Protein AF-A0A6B3URY2-F1 (afdb_monomer_lite)

Structure (mmCIF, N/CA/C/O backbone):
data_AF-A0A6B3URY2-F1
#
_entry.id   AF-A0A6B3URY2-F1
#
loop_
_atom_site.group_PDB
_atom_site.id
_atom_site.type_symbol
_atom_site.label_atom_id
_atom_site.label_alt_id
_atom_site.label_comp_id
_atom_site.label_asym_id
_atom_site.label_entity_id
_atom_site.label_seq_id
_atom_site.pdbx_PDB_ins_code
_atom_site.Cartn_x
_atom_site.Cartn_y
_atom_site.Cartn_z
_atom_site.occupancy
_atom_s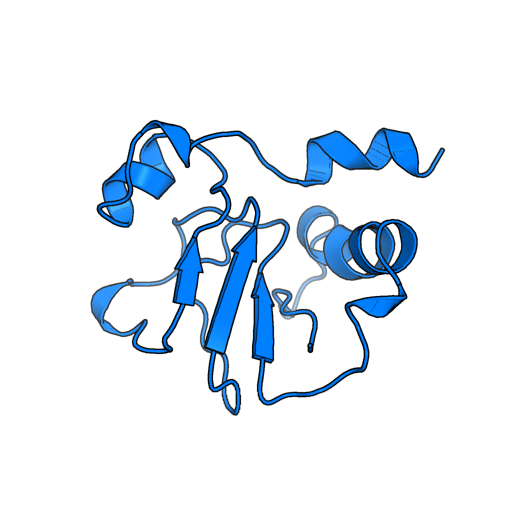ite.B_iso_or_equiv
_atom_site.auth_seq_id
_atom_site.auth_comp_id
_atom_site.auth_asym_id
_atom_site.auth_atom_id
_atom_site.pdbx_PDB_model_num
ATOM 1 N N . MET A 1 1 ? -10.975 7.056 3.382 1.00 94.44 1 MET A N 1
ATOM 2 C CA . MET A 1 1 ? -9.753 6.721 4.135 1.00 94.44 1 MET A 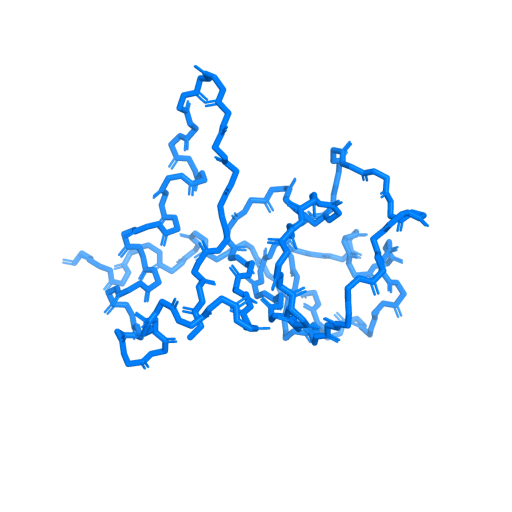CA 1
ATOM 3 C C . MET A 1 1 ? -8.606 7.678 3.820 1.00 94.44 1 MET A C 1
ATOM 5 O O . MET A 1 1 ? -8.548 8.270 2.742 1.00 94.44 1 MET A O 1
ATOM 9 N N . GLU A 1 2 ? -7.659 7.805 4.745 1.00 94.56 2 GLU A N 1
ATOM 10 C CA . GLU A 1 2 ? -6.415 8.557 4.575 1.00 94.56 2 GLU A CA 1
ATOM 11 C C . GLU A 1 2 ? -5.371 7.733 3.803 1.00 94.56 2 GLU A C 1
ATOM 13 O O . GLU A 1 2 ? -5.171 6.544 4.050 1.00 94.56 2 GLU A O 1
ATOM 18 N N . LEU A 1 3 ? -4.664 8.366 2.866 1.00 94.06 3 LEU A N 1
ATOM 19 C CA . LEU A 1 3 ? -3.528 7.744 2.192 1.00 94.06 3 LEU A CA 1
ATOM 20 C C . LEU A 1 3 ? -2.276 7.832 3.076 1.00 94.06 3 LEU A C 1
ATOM 22 O O . LEU A 1 3 ? -1.798 8.925 3.388 1.00 94.06 3 LEU A O 1
ATOM 26 N N . ILE A 1 4 ? -1.707 6.679 3.422 1.00 90.19 4 ILE A N 1
ATOM 27 C CA . ILE A 1 4 ? -0.493 6.577 4.227 1.00 90.19 4 ILE A CA 1
ATOM 28 C C . ILE A 1 4 ? 0.712 6.449 3.296 1.00 90.19 4 ILE A C 1
ATOM 30 O O . ILE A 1 4 ? 0.814 5.513 2.505 1.00 90.19 4 ILE A O 1
ATOM 34 N N . ALA A 1 5 ? 1.646 7.389 3.412 1.00 82.12 5 ALA A N 1
ATOM 35 C CA . ALA A 1 5 ? 2.887 7.398 2.647 1.00 82.12 5 ALA A CA 1
ATOM 36 C C . ALA A 1 5 ? 4.073 7.753 3.548 1.00 82.12 5 ALA A C 1
ATOM 38 O O . ALA A 1 5 ? 3.934 8.497 4.525 1.00 82.12 5 ALA A O 1
ATOM 39 N N . CYS A 1 6 ? 5.255 7.239 3.205 1.00 77.06 6 CYS A N 1
ATOM 40 C CA . CYS A 1 6 ? 6.487 7.572 3.906 1.00 77.06 6 CYS A CA 1
ATOM 41 C C . CYS A 1 6 ? 6.882 9.025 3.611 1.00 77.06 6 CYS A C 1
ATOM 43 O O . CYS A 1 6 ? 7.263 9.359 2.494 1.00 77.06 6 CYS A O 1
ATOM 45 N N . ARG A 1 7 ? 6.804 9.903 4.616 1.00 70.12 7 ARG A N 1
ATOM 46 C CA . ARG A 1 7 ? 7.261 11.296 4.504 1.00 70.12 7 ARG A CA 1
ATOM 47 C C . ARG A 1 7 ? 8.636 11.433 5.147 1.00 70.12 7 ARG A C 1
ATOM 49 O O . ARG A 1 7 ? 8.762 11.863 6.290 1.00 70.12 7 ARG A O 1
ATOM 56 N N . ASN A 1 8 ? 9.664 11.009 4.419 1.00 67.50 8 ASN A N 1
ATOM 57 C CA . ASN A 1 8 ? 11.053 11.130 4.859 1.00 67.50 8 ASN A CA 1
ATOM 58 C C . ASN A 1 8 ? 11.588 12.558 4.676 1.00 67.50 8 ASN A C 1
ATOM 60 O O . ASN A 1 8 ? 11.101 13.325 3.850 1.00 67.50 8 ASN A O 1
ATOM 64 N N . ALA A 1 9 ? 12.666 12.894 5.397 1.00 66.94 9 ALA A N 1
ATOM 65 C CA . ALA A 1 9 ? 13.379 14.169 5.239 1.00 66.94 9 ALA A CA 1
ATOM 66 C C . ALA A 1 9 ? 13.959 14.376 3.824 1.00 66.94 9 ALA A C 1
ATOM 68 O O . ALA A 1 9 ? 14.270 15.500 3.437 1.00 66.94 9 ALA A O 1
ATOM 69 N N . ARG A 1 10 ? 14.115 13.291 3.055 1.00 76.00 10 ARG A N 1
ATOM 70 C CA . ARG A 1 10 ? 14.408 13.337 1.622 1.00 76.00 10 ARG A CA 1
ATOM 71 C C . ARG A 1 10 ? 13.208 12.780 0.854 1.00 76.00 10 ARG A C 1
ATOM 73 O O . ARG A 1 10 ? 12.775 11.679 1.201 1.00 76.00 10 ARG A O 1
ATOM 80 N N . PRO A 1 11 ? 12.720 13.485 -0.180 1.00 77.38 11 PRO A N 1
ATOM 81 C CA . PRO A 1 11 ? 11.676 12.972 -1.058 1.00 77.38 11 PRO A CA 1
ATOM 82 C C . PRO A 1 11 ? 12.086 11.633 -1.672 1.00 77.38 11 PRO A C 1
ATOM 84 O O . PRO A 1 11 ? 13.250 11.446 -2.046 1.00 77.38 11 PRO A O 1
ATOM 87 N N . ASN A 1 12 ? 11.134 10.710 -1.778 1.00 87.69 12 ASN A N 1
ATOM 88 C CA . ASN A 1 12 ? 11.318 9.436 -2.456 1.00 87.69 12 ASN A CA 1
ATOM 89 C C . ASN A 1 12 ? 10.320 9.380 -3.605 1.00 87.69 12 ASN A C 1
ATOM 91 O O . ASN A 1 12 ? 9.128 9.223 -3.375 1.00 87.69 12 ASN A O 1
ATOM 95 N N . PHE A 1 13 ? 10.828 9.452 -4.837 1.00 89.62 13 PHE A N 1
ATOM 96 C CA . PHE A 1 13 ? 9.990 9.435 -6.035 1.00 89.62 13 PHE A CA 1
ATOM 97 C C . PHE A 1 13 ? 8.996 8.265 -6.047 1.00 89.62 13 PHE A C 1
ATOM 99 O O . PHE A 1 13 ? 7.837 8.455 -6.390 1.00 89.62 13 PHE A O 1
ATOM 106 N N . GLY A 1 14 ? 9.434 7.065 -5.655 1.00 89.31 14 GLY A N 1
ATOM 107 C CA . GLY A 1 14 ? 8.581 5.879 -5.632 1.00 89.31 14 GLY A CA 1
ATOM 108 C C . GLY A 1 14 ? 7.455 5.975 -4.603 1.00 89.31 14 GLY A C 1
ATOM 109 O O . GLY A 1 14 ? 6.319 5.642 -4.921 1.00 89.31 14 GLY A O 1
ATOM 110 N N . ASP A 1 15 ? 7.744 6.465 -3.396 1.00 89.62 15 ASP A N 1
ATOM 111 C CA . ASP A 1 15 ? 6.721 6.643 -2.358 1.00 89.62 15 ASP A CA 1
ATOM 112 C C . ASP A 1 15 ? 5.778 7.813 -2.694 1.00 89.62 15 ASP A C 1
ATOM 114 O O . ASP A 1 15 ? 4.573 7.721 -2.442 1.00 89.62 15 ASP A O 1
ATOM 118 N N . ASP A 1 16 ? 6.294 8.872 -3.325 1.00 92.12 16 ASP A N 1
ATOM 119 C CA . ASP A 1 16 ? 5.525 10.047 -3.751 1.00 92.12 16 ASP A CA 1
ATOM 120 C C . ASP A 1 16 ? 4.477 9.695 -4.824 1.00 92.12 16 ASP A C 1
ATOM 122 O O . ASP A 1 16 ? 3.428 10.343 -4.901 1.00 92.12 16 ASP A O 1
ATOM 126 N N . LEU A 1 17 ? 4.680 8.609 -5.588 1.00 93.62 17 LEU A N 1
ATOM 127 C CA . LEU A 1 17 ? 3.674 8.092 -6.526 1.00 93.62 17 LEU A CA 1
ATOM 128 C C . LEU A 1 17 ? 2.354 7.738 -5.843 1.00 93.62 17 LEU A C 1
ATOM 130 O O . LEU A 1 17 ? 1.318 7.797 -6.503 1.00 93.62 17 LEU A O 1
ATOM 134 N N . ASN A 1 18 ? 2.349 7.408 -4.545 1.00 94.81 18 ASN A N 1
ATOM 135 C CA . ASN A 1 18 ? 1.104 7.138 -3.825 1.00 94.81 18 ASN A CA 1
ATOM 136 C C . ASN A 1 18 ? 0.116 8.305 -3.954 1.00 94.81 18 ASN A C 1
ATOM 138 O O . ASN A 1 18 ? -1.067 8.073 -4.194 1.00 94.81 18 ASN A O 1
ATOM 142 N N . GLY A 1 19 ? 0.603 9.545 -3.817 1.00 93.69 19 GLY A N 1
ATOM 143 C CA . GLY A 1 19 ? -0.229 10.751 -3.843 1.00 93.69 19 GLY A CA 1
ATOM 144 C C . GLY A 1 19 ? -0.791 11.093 -5.223 1.00 93.69 19 GLY A C 1
ATOM 145 O O . GLY A 1 19 ? -1.733 11.873 -5.315 1.00 93.69 19 GLY A O 1
ATOM 146 N N . VAL A 1 20 ? -0.235 10.503 -6.282 1.00 93.94 20 VAL A N 1
ATOM 147 C CA . VAL A 1 20 ? -0.672 10.719 -7.667 1.00 93.94 20 VAL A CA 1
ATOM 148 C C . VAL A 1 20 ? -1.525 9.549 -8.152 1.00 93.94 20 VAL A C 1
ATOM 150 O O . VAL A 1 20 ? -2.614 9.751 -8.681 1.00 93.94 20 VAL A O 1
ATOM 153 N N . LEU A 1 21 ? -1.053 8.319 -7.951 1.00 96.06 21 LEU A N 1
ATOM 154 C CA . LEU A 1 21 ? -1.649 7.116 -8.522 1.00 96.06 21 LEU A CA 1
ATOM 155 C C . LEU A 1 21 ? -2.995 6.764 -7.903 1.00 96.06 21 LEU A C 1
ATOM 157 O O . LEU A 1 21 ? -3.976 6.597 -8.625 1.00 96.06 21 LEU A O 1
ATOM 161 N N . TRP A 1 22 ? -3.056 6.620 -6.581 1.00 95.75 22 TRP A N 1
ATOM 162 C CA . TRP A 1 22 ? -4.256 6.078 -5.949 1.00 95.75 22 TRP A CA 1
ATOM 163 C C . TRP A 1 22 ? -5.454 7.026 -6.025 1.00 95.75 22 TRP A C 1
ATOM 165 O O . TRP A 1 22 ? -6.522 6.559 -6.430 1.00 95.75 22 TRP A O 1
ATOM 175 N N . PRO A 1 23 ? -5.307 8.341 -5.757 1.00 95.31 23 PRO A N 1
ATOM 176 C CA . PRO A 1 23 ? -6.408 9.282 -5.939 1.00 95.31 23 PRO A CA 1
ATOM 177 C C . PRO A 1 23 ? -6.897 9.362 -7.389 1.00 95.31 23 PRO A C 1
ATOM 179 O O . PRO A 1 23 ? -8.083 9.574 -7.610 1.00 95.31 23 PRO A O 1
ATOM 182 N N . ALA A 1 24 ? -6.018 9.159 -8.378 1.00 96.31 24 ALA A N 1
ATOM 183 C CA . ALA A 1 24 ? -6.420 9.131 -9.783 1.00 96.31 24 ALA A CA 1
ATOM 184 C C . ALA A 1 24 ? -7.193 7.853 -10.157 1.00 96.31 24 ALA A C 1
ATOM 186 O O . ALA A 1 24 ? -8.143 7.921 -10.933 1.00 96.31 24 ALA A O 1
ATOM 187 N N . LEU A 1 25 ? -6.814 6.693 -9.608 1.00 95.94 25 LEU A N 1
ATOM 188 C CA . LEU A 1 25 ? -7.474 5.414 -9.906 1.00 95.94 25 LEU A CA 1
ATOM 189 C C . LEU A 1 25 ? -8.801 5.216 -9.163 1.00 95.94 25 LEU A C 1
ATOM 191 O O . LEU A 1 25 ? -9.695 4.556 -9.687 1.00 95.94 25 LEU A O 1
ATOM 195 N N . ALA A 1 26 ? -8.913 5.726 -7.937 1.00 94.88 26 ALA A N 1
ATOM 196 C CA . ALA A 1 26 ? -10.072 5.499 -7.079 1.00 94.88 26 ALA A CA 1
ATOM 197 C C . ALA A 1 26 ? -10.349 6.720 -6.180 1.00 94.88 26 ALA A C 1
ATOM 199 O O . ALA A 1 26 ? -10.216 6.623 -4.958 1.00 94.88 26 ALA A O 1
ATOM 200 N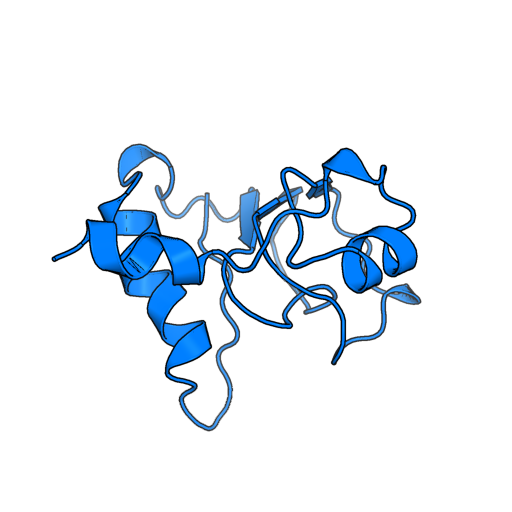 N . PRO A 1 27 ? -10.726 7.874 -6.760 1.00 95.12 27 PRO A N 1
ATOM 201 C CA . PRO A 1 27 ? -10.865 9.133 -6.021 1.00 95.12 27 PRO A CA 1
ATOM 202 C C . PRO A 1 27 ? -11.844 9.034 -4.846 1.00 95.12 27 PRO A C 1
ATOM 204 O O . PRO A 1 27 ? -11.584 9.582 -3.780 1.00 95.12 27 PRO A O 1
ATOM 207 N N . GLU A 1 28 ? -12.931 8.279 -5.011 1.00 95.62 28 GLU A N 1
ATOM 208 C CA . GLU A 1 28 ? -13.981 8.113 -3.999 1.00 95.62 28 GLU A CA 1
ATOM 209 C C . GLU A 1 28 ? -13.515 7.373 -2.734 1.00 95.62 28 GLU A C 1
ATOM 211 O O . GLU A 1 28 ? -14.159 7.484 -1.696 1.00 95.62 28 GLU A O 1
ATOM 216 N N . LEU A 1 29 ? -12.391 6.643 -2.779 1.00 94.56 29 LEU A N 1
ATOM 217 C CA . LEU A 1 29 ? -11.855 5.970 -1.591 1.00 94.56 29 LEU A CA 1
ATOM 218 C C . LEU A 1 29 ? -11.154 6.943 -0.632 1.00 94.56 29 LEU A C 1
ATOM 220 O O . LEU A 1 29 ? -11.051 6.657 0.562 1.00 94.56 29 LEU A O 1
ATOM 224 N N . PHE A 1 30 ? -10.664 8.085 -1.123 1.00 95.12 30 PHE A N 1
ATOM 225 C CA . PHE A 1 30 ? -9.749 8.963 -0.388 1.00 95.12 30 PHE A CA 1
ATOM 226 C C . PHE A 1 30 ? -10.428 10.247 0.109 1.00 95.12 30 PHE A C 1
ATOM 228 O O . PHE A 1 30 ? -10.086 11.354 -0.297 1.00 95.12 30 PHE A O 1
ATOM 235 N N . ASP A 1 31 ? -11.371 10.090 1.035 1.00 93.31 31 ASP A N 1
ATOM 236 C CA . ASP A 1 31 ? -12.124 11.171 1.699 1.00 93.31 31 ASP A CA 1
ATOM 237 C C . ASP A 1 31 ? -11.393 11.862 2.875 1.00 93.31 31 ASP A C 1
ATOM 239 O O . ASP A 1 31 ? -11.961 12.739 3.522 1.00 93.31 31 ASP A O 1
ATOM 243 N N . GLN A 1 32 ? -10.139 11.485 3.153 1.00 88.06 32 GLN A N 1
ATOM 244 C CA . GLN A 1 32 ? -9.334 11.975 4.284 1.00 88.06 32 GLN A CA 1
ATOM 245 C C . GLN A 1 32 ? -9.840 11.577 5.686 1.00 88.06 32 GLN A C 1
ATOM 247 O O . GLN A 1 32 ? -9.366 12.136 6.680 1.00 88.06 32 GLN A O 1
ATOM 252 N N . ASP A 1 33 ? -10.737 10.593 5.802 1.00 92.00 33 ASP A N 1
ATOM 253 C CA . ASP A 1 33 ? -11.059 9.984 7.092 1.00 92.00 33 ASP A CA 1
ATOM 254 C C . ASP A 1 33 ? -9.824 9.286 7.674 1.00 92.00 33 ASP A C 1
ATOM 256 O O . ASP A 1 33 ? -9.306 8.324 7.104 1.00 92.00 33 ASP A O 1
ATOM 260 N N . LYS A 1 34 ? -9.372 9.773 8.832 1.00 88.62 34 LYS A N 1
ATOM 261 C CA . LYS A 1 34 ? -8.197 9.267 9.551 1.00 88.62 34 LYS A CA 1
ATOM 262 C C . LYS A 1 34 ? -8.474 7.993 10.341 1.00 88.62 34 LYS A C 1
ATOM 264 O O . LYS A 1 34 ? -7.536 7.402 10.864 1.00 88.62 34 LYS A O 1
ATOM 269 N N . SER A 1 35 ? -9.735 7.575 10.464 1.00 93.88 35 SER A N 1
ATOM 270 C CA . SER A 1 35 ? -10.086 6.328 11.144 1.00 93.88 35 SER A CA 1
ATOM 271 C C . SER A 1 35 ? -9.571 5.097 10.381 1.00 93.88 35 SER A C 1
ATOM 273 O O . SER A 1 35 ? -9.185 4.099 10.999 1.00 93.88 35 SER A O 1
ATOM 275 N N . GLU A 1 36 ? -9.446 5.216 9.057 1.00 96.69 36 GLU A N 1
ATOM 276 C CA . GLU A 1 36 ? -8.931 4.193 8.152 1.00 96.69 36 GLU A CA 1
ATOM 277 C C . GLU A 1 36 ? -7.740 4.714 7.340 1.00 96.69 36 GLU A C 1
ATOM 279 O O . GLU A 1 36 ? -7.747 5.840 6.848 1.00 96.69 36 GLU A O 1
ATOM 284 N N . GLY A 1 37 ? -6.724 3.874 7.149 1.00 96.25 37 GLY A N 1
ATOM 285 C CA . GLY A 1 37 ? -5.528 4.210 6.380 1.00 96.25 37 GLY A CA 1
ATOM 286 C C . GLY A 1 37 ? -5.279 3.241 5.232 1.00 96.25 37 GLY A C 1
ATOM 287 O O . GLY A 1 37 ? -5.451 2.032 5.377 1.00 96.25 37 GLY A O 1
ATOM 288 N N . PHE A 1 38 ? -4.808 3.756 4.103 1.00 97.00 38 PHE A N 1
ATOM 289 C CA . PHE A 1 38 ? -4.404 2.974 2.937 1.00 97.00 38 PHE A CA 1
ATOM 290 C C . PHE A 1 38 ? -2.879 2.959 2.790 1.00 97.00 38 PHE A C 1
ATOM 292 O O . PHE A 1 38 ? -2.268 4.010 2.610 1.00 97.00 38 PHE A O 1
ATOM 299 N N . LEU A 1 39 ? -2.262 1.775 2.829 1.00 96.12 39 LEU A N 1
ATOM 300 C CA . LEU A 1 39 ? -0.839 1.563 2.540 1.00 96.12 39 LEU A CA 1
ATOM 301 C C . LEU A 1 39 ? -0.686 1.021 1.117 1.00 96.12 39 LEU A C 1
ATOM 303 O O . LEU A 1 39 ? -1.064 -0.120 0.850 1.00 96.12 39 LEU A O 1
ATOM 307 N N . GLY A 1 40 ? -0.125 1.841 0.228 1.00 96.38 40 GLY A N 1
ATOM 308 C CA . GLY A 1 40 ? -0.007 1.554 -1.200 1.00 96.38 40 GLY A CA 1
ATOM 309 C C . GLY A 1 40 ? 1.378 1.058 -1.627 1.00 96.38 40 GLY A C 1
ATOM 310 O O . GLY A 1 40 ? 1.784 -0.068 -1.348 1.00 96.38 40 GLY A O 1
ATOM 311 N N . ILE A 1 41 ? 2.111 1.910 -2.334 1.00 95.88 41 ILE A N 1
ATOM 312 C CA . ILE A 1 41 ? 3.466 1.671 -2.838 1.00 95.88 41 ILE A CA 1
ATOM 313 C C . ILE A 1 41 ? 4.479 1.918 -1.720 1.00 95.88 41 ILE A C 1
ATOM 315 O O . ILE A 1 41 ? 4.339 2.870 -0.955 1.00 95.88 41 ILE A O 1
ATOM 319 N N . GLY A 1 42 ? 5.522 1.091 -1.662 1.00 93.75 42 GLY A N 1
ATOM 320 C CA . GLY A 1 42 ? 6.675 1.331 -0.793 1.00 93.75 42 GLY A CA 1
ATOM 321 C C . GLY A 1 42 ? 7.037 0.143 0.095 1.00 93.75 42 GLY A C 1
ATOM 322 O O . GLY A 1 42 ? 6.268 -0.804 0.283 1.00 93.75 42 GLY A O 1
ATOM 323 N N . THR A 1 43 ? 8.240 0.190 0.668 1.00 94.31 43 THR A N 1
ATOM 324 C CA . THR A 1 43 ? 8.658 -0.724 1.747 1.00 94.31 43 THR A CA 1
ATOM 325 C C . THR A 1 43 ? 8.209 -0.150 3.096 1.00 94.31 43 THR A C 1
ATOM 327 O O . THR A 1 43 ? 9.028 0.150 3.957 1.00 94.31 43 THR A O 1
ATOM 330 N N . ILE A 1 44 ? 6.908 0.091 3.238 1.00 93.00 44 ILE A N 1
ATOM 331 C CA . ILE A 1 44 ? 6.331 0.898 4.329 1.00 93.00 44 ILE A CA 1
ATOM 332 C C . ILE A 1 44 ? 5.504 0.072 5.319 1.00 93.00 44 ILE A C 1
ATOM 334 O O . ILE A 1 44 ? 4.890 0.602 6.243 1.00 93.00 44 ILE A O 1
ATOM 338 N N . VAL A 1 45 ? 5.475 -1.250 5.139 1.00 95.19 45 VAL A N 1
ATOM 339 C CA . VAL A 1 45 ? 4.826 -2.138 6.098 1.00 95.19 45 VAL A CA 1
ATOM 340 C C . VAL A 1 45 ? 5.589 -2.112 7.421 1.00 95.19 45 VAL A C 1
ATOM 342 O O . VAL A 1 45 ? 6.787 -2.387 7.454 1.00 95.19 45 VAL A O 1
ATOM 345 N N . GLY A 1 46 ? 4.864 -1.847 8.508 1.00 92.88 46 GLY A N 1
ATOM 346 C CA . GLY A 1 46 ? 5.423 -1.711 9.853 1.00 92.88 46 GLY A CA 1
ATOM 347 C C . GLY A 1 46 ? 5.570 -0.264 10.321 1.00 92.88 46 GLY A C 1
ATOM 348 O O . GLY A 1 46 ? 5.769 -0.050 11.516 1.00 92.88 46 GLY A O 1
ATOM 349 N N . MET A 1 47 ? 5.414 0.718 9.425 1.00 90.44 47 MET A N 1
ATOM 350 C CA . MET A 1 47 ? 5.554 2.126 9.788 1.00 90.44 47 MET A CA 1
ATOM 351 C C . MET A 1 47 ? 4.508 2.562 10.835 1.00 90.44 47 MET A C 1
ATOM 353 O O . MET A 1 47 ? 3.375 2.062 10.824 1.00 90.44 47 MET A O 1
ATOM 357 N N . PRO A 1 48 ? 4.832 3.522 11.721 1.00 88.56 48 PRO A N 1
ATOM 358 C CA . PRO A 1 48 ? 3.855 4.101 12.636 1.00 88.56 48 PRO A CA 1
ATOM 359 C C . PRO A 1 48 ? 2.734 4.838 11.891 1.00 88.56 48 PRO A C 1
ATOM 361 O O . PRO A 1 48 ? 2.995 5.707 11.062 1.00 88.56 48 PRO A O 1
ATOM 364 N N . THR A 1 49 ? 1.483 4.542 12.242 1.00 89.75 49 THR A N 1
ATOM 365 C CA . THR A 1 49 ? 0.281 5.193 11.689 1.00 89.75 49 THR A CA 1
ATOM 366 C C . THR A 1 49 ? -0.575 5.772 12.827 1.00 89.75 49 THR A C 1
ATOM 368 O O . THR A 1 49 ? -1.602 5.188 13.189 1.00 89.75 49 THR A O 1
ATOM 371 N N . PRO A 1 50 ? -0.130 6.856 13.489 1.00 87.88 50 PRO A N 1
ATOM 372 C CA . PRO A 1 50 ? -0.827 7.405 14.649 1.00 87.88 50 PRO A CA 1
ATOM 373 C C . PRO A 1 50 ? -2.217 7.922 14.265 1.00 87.88 50 PRO A C 1
ATOM 37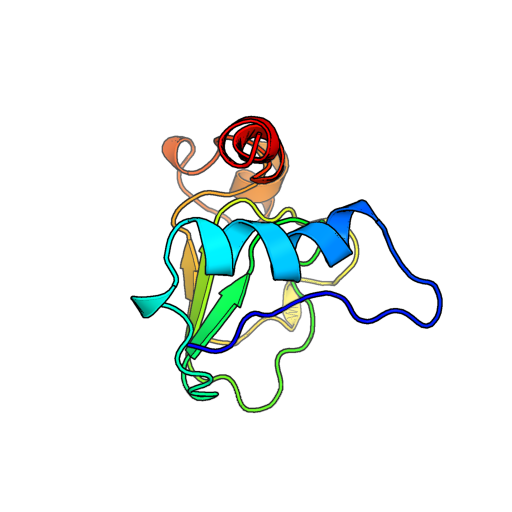5 O O . PRO A 1 50 ? -2.369 8.626 13.274 1.00 87.88 50 PRO A O 1
ATOM 378 N N . GLY A 1 51 ? -3.225 7.592 15.073 1.00 89.25 51 GLY A N 1
ATOM 379 C CA . GLY A 1 51 ? -4.614 8.007 14.842 1.00 89.25 51 GLY A CA 1
ATOM 380 C C . GLY A 1 51 ? -5.410 7.099 13.903 1.00 89.25 51 GLY A C 1
ATOM 381 O O . GLY A 1 51 ? -6.632 7.199 13.899 1.00 89.25 51 GLY A O 1
ATOM 382 N N . VAL A 1 52 ? -4.751 6.174 13.197 1.00 93.81 52 VAL A N 1
ATOM 383 C CA . VAL A 1 52 ? -5.420 5.225 12.302 1.00 93.81 52 VAL A CA 1
ATOM 384 C C . VAL A 1 52 ? -5.893 3.992 13.066 1.00 93.81 52 VAL A C 1
ATOM 386 O O . VAL A 1 52 ? -5.092 3.295 13.695 1.00 93.81 52 VAL A O 1
ATOM 389 N N . GLY A 1 53 ? -7.196 3.716 13.001 1.00 95.12 53 GLY A N 1
ATOM 390 C CA . GLY A 1 53 ? -7.845 2.583 13.663 1.00 95.12 53 GLY A CA 1
ATOM 391 C C . GLY A 1 53 ? -7.810 1.286 12.851 1.00 95.12 53 GLY A C 1
ATOM 392 O O . GLY A 1 53 ? -7.754 0.205 13.439 1.00 95.12 53 GLY A O 1
ATOM 393 N N . PHE A 1 54 ? -7.798 1.377 11.519 1.00 96.88 54 PHE A N 1
ATOM 394 C CA . PHE A 1 54 ? -7.743 0.217 10.627 1.00 96.88 54 PHE A CA 1
ATOM 395 C C . PHE A 1 54 ? -6.899 0.494 9.377 1.00 96.88 54 PHE A C 1
ATOM 397 O O . PHE A 1 54 ? -6.975 1.573 8.800 1.00 96.88 54 PHE A O 1
ATOM 404 N N . LEU A 1 55 ? -6.100 -0.481 8.935 1.00 97.00 55 LEU A N 1
ATOM 405 C CA . LEU A 1 55 ? -5.254 -0.357 7.745 1.00 97.00 55 LEU A CA 1
ATOM 406 C C . LEU A 1 55 ? -5.686 -1.286 6.611 1.00 97.00 55 LEU A C 1
ATOM 408 O O . LEU A 1 55 ? -5.825 -2.498 6.780 1.00 97.00 55 LEU A O 1
ATOM 412 N N . HIS A 1 56 ? -5.770 -0.731 5.411 1.00 97.38 56 HIS A N 1
ATOM 413 C CA . HIS A 1 56 ? -5.846 -1.467 4.159 1.00 97.38 56 HIS A CA 1
ATOM 414 C C . HIS A 1 56 ? -4.463 -1.504 3.521 1.00 97.38 56 HIS A C 1
ATOM 416 O O . HIS A 1 56 ? -3.940 -0.485 3.084 1.00 97.38 56 HIS A O 1
ATOM 422 N N . VAL A 1 57 ? -3.862 -2.690 3.470 1.00 97.38 57 VAL A N 1
ATOM 423 C CA . VAL A 1 57 ? -2.556 -2.894 2.839 1.00 97.38 57 VAL A CA 1
ATOM 424 C C . VAL A 1 57 ? -2.782 -3.403 1.429 1.00 97.38 57 VAL A C 1
ATOM 426 O O . VAL A 1 57 ? -3.383 -4.465 1.230 1.00 97.38 57 VAL A O 1
ATOM 429 N N . PHE A 1 58 ? -2.297 -2.637 0.462 1.00 97.12 58 PHE A N 1
ATOM 430 C CA . PHE A 1 58 ? -2.448 -2.914 -0.951 1.00 97.12 58 PHE A CA 1
ATOM 431 C C . PHE A 1 58 ? -1.109 -2.672 -1.644 1.00 97.12 58 PHE A C 1
ATOM 433 O O . PHE A 1 58 ? -0.734 -1.539 -1.914 1.00 97.12 58 PHE A O 1
ATOM 440 N N . SER A 1 59 ? -0.388 -3.752 -1.947 1.00 97.12 59 SER A N 1
ATOM 441 C CA . SER A 1 59 ? 0.883 -3.801 -2.690 1.00 97.12 59 SER A CA 1
ATOM 442 C C . SER A 1 59 ? 2.163 -3.381 -1.951 1.00 97.12 59 SER A C 1
ATOM 444 O O . SER A 1 59 ? 3.252 -3.534 -2.505 1.00 97.12 59 SER A O 1
ATOM 446 N N . SER A 1 60 ? 2.082 -2.944 -0.689 1.00 97.06 60 SER A N 1
ATOM 447 C CA . SER A 1 60 ? 3.271 -2.569 0.096 1.00 97.06 60 SER A CA 1
ATOM 448 C C . SER A 1 60 ? 4.148 -3.771 0.471 1.00 97.06 60 SER A C 1
ATOM 450 O O . SER A 1 60 ? 3.692 -4.918 0.545 1.00 97.06 60 SER A O 1
ATOM 452 N N . GLY A 1 61 ? 5.426 -3.499 0.740 1.00 96.88 61 GLY A N 1
ATOM 453 C CA . GLY A 1 61 ? 6.415 -4.480 1.184 1.00 96.88 61 GLY A CA 1
ATOM 454 C C . GLY A 1 61 ? 6.927 -4.251 2.610 1.00 96.88 61 GLY A C 1
ATOM 455 O O . GLY A 1 61 ? 6.870 -3.143 3.140 1.00 96.88 61 GLY A O 1
ATOM 456 N N . VAL A 1 62 ? 7.471 -5.316 3.201 1.00 95.94 62 VAL A N 1
ATOM 457 C CA . VAL A 1 62 ? 8.190 -5.324 4.493 1.00 95.94 62 VAL A CA 1
ATOM 458 C C . VAL A 1 62 ? 9.690 -5.149 4.247 1.00 95.94 62 VAL A C 1
ATOM 460 O O . VAL A 1 62 ? 10.213 -5.747 3.305 1.00 95.94 62 VAL A O 1
ATOM 463 N N . GLY A 1 63 ? 10.397 -4.398 5.100 1.00 92.62 63 GLY A N 1
ATOM 464 C CA . GLY A 1 63 ? 11.865 -4.373 5.042 1.00 92.62 63 GLY A CA 1
ATOM 465 C C . GLY A 1 63 ? 12.591 -3.356 5.925 1.00 92.62 63 GLY A C 1
ATOM 466 O O . GLY A 1 63 ? 13.734 -3.62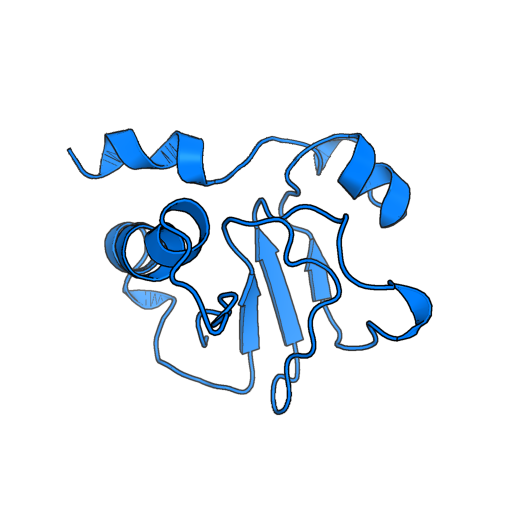2 6.283 1.00 92.62 63 GLY A O 1
ATOM 467 N N . TYR A 1 64 ? 11.966 -2.232 6.291 1.00 88.62 64 TYR A N 1
ATOM 468 C CA . TYR A 1 64 ? 12.626 -1.199 7.107 1.00 88.62 64 TYR A CA 1
ATOM 469 C C . TYR A 1 64 ? 12.216 -1.232 8.580 1.00 88.62 64 TYR A C 1
ATOM 471 O O . TYR A 1 64 ? 13.077 -1.162 9.455 1.00 88.62 64 TYR A O 1
ATOM 479 N N . ASP A 1 65 ? 10.923 -1.388 8.855 1.00 90.12 65 ASP A N 1
ATOM 480 C CA . ASP A 1 65 ? 10.392 -1.358 10.215 1.00 90.12 65 ASP A CA 1
ATOM 481 C C . ASP A 1 65 ? 10.238 -2.755 10.824 1.00 90.12 65 ASP A C 1
ATOM 483 O O . ASP A 1 65 ? 10.025 -3.761 10.138 1.00 90.12 65 ASP A O 1
ATOM 487 N N . ARG A 1 66 ? 10.314 -2.818 12.157 1.00 89.00 66 ARG A N 1
ATOM 488 C CA . ARG A 1 66 ? 10.047 -4.049 12.909 1.00 89.00 66 ARG A CA 1
ATOM 489 C C . ARG A 1 66 ? 8.546 -4.299 12.995 1.00 89.00 66 ARG A C 1
ATOM 491 O O . ARG A 1 66 ? 7.790 -3.436 13.433 1.00 89.00 66 ARG A O 1
ATOM 498 N N . LEU A 1 67 ? 8.125 -5.523 12.688 1.00 91.44 67 LEU A N 1
ATOM 499 C CA . LEU A 1 67 ? 6.712 -5.907 12.746 1.00 91.44 67 LEU A CA 1
ATOM 500 C C . LEU A 1 67 ? 6.192 -6.128 14.175 1.00 91.44 67 LEU A C 1
ATOM 502 O O . LEU A 1 67 ? 4.992 -5.991 14.396 1.00 91.44 67 LEU A O 1
ATOM 506 N N . ASP A 1 68 ? 7.075 -6.398 15.145 1.00 84.69 68 ASP A N 1
ATOM 507 C CA . ASP A 1 68 ? 6.727 -6.695 16.549 1.00 84.69 68 ASP A CA 1
ATOM 508 C C . ASP A 1 68 ? 5.871 -5.592 17.217 1.00 84.69 68 ASP A C 1
ATOM 510 O O . ASP A 1 68 ? 5.115 -5.848 18.156 1.00 84.69 68 ASP A O 1
ATOM 514 N N . GLY A 1 69 ? 5.975 -4.350 16.727 1.00 76.94 69 GLY A N 1
ATOM 515 C CA . GLY A 1 69 ? 5.206 -3.191 17.195 1.00 76.94 69 GLY A CA 1
ATOM 516 C C . GLY A 1 69 ? 4.028 -2.802 16.300 1.00 76.94 69 GLY A C 1
ATOM 517 O O . GLY A 1 69 ? 3.235 -1.936 16.674 1.00 76.94 69 GLY A O 1
ATOM 518 N N . TRP A 1 70 ? 3.877 -3.431 15.135 1.00 89.62 70 TRP A N 1
ATOM 519 C CA . TRP A 1 70 ? 2.821 -3.100 14.191 1.00 89.62 70 TRP A CA 1
ATOM 520 C C . TRP A 1 70 ? 1.528 -3.768 14.658 1.00 89.62 70 TRP A C 1
ATOM 522 O O . TRP A 1 70 ? 1.263 -4.925 14.331 1.00 89.62 70 TRP A O 1
ATOM 532 N N . LYS A 1 71 ? 0.743 -3.054 15.479 1.00 88.38 71 LYS A N 1
ATOM 533 C CA . LYS A 1 71 ? -0.465 -3.561 16.168 1.00 88.38 71 LYS A CA 1
ATOM 534 C C . LYS A 1 71 ? -1.795 -3.090 15.576 1.00 88.38 71 LYS A C 1
ATOM 536 O O . LYS A 1 71 ? -2.818 -3.689 15.881 1.00 88.38 71 LYS A O 1
ATOM 541 N N . THR A 1 72 ? -1.795 -2.075 14.714 1.00 93.00 72 THR A N 1
ATOM 542 C CA . THR A 1 72 ? -3.024 -1.530 14.113 1.00 93.00 72 THR A CA 1
ATOM 543 C C . THR A 1 72 ? -3.794 -2.615 13.351 1.00 93.00 72 THR A C 1
ATOM 545 O O . THR A 1 72 ? -3.190 -3.261 12.491 1.00 93.00 72 THR A O 1
ATOM 548 N N . PRO A 1 73 ? -5.080 -2.871 13.640 1.00 95.62 73 PRO A N 1
ATOM 549 C CA . PRO A 1 73 ? -5.898 -3.812 12.874 1.00 95.62 73 PRO A CA 1
ATOM 550 C C . PRO A 1 73 ? -5.767 -3.582 11.368 1.00 95.62 73 PRO A C 1
ATOM 552 O O . PRO A 1 73 ? -5.648 -2.442 10.924 1.00 95.62 73 PRO A O 1
ATOM 555 N N . ARG A 1 74 ? -5.721 -4.656 10.574 1.00 96.62 74 ARG A N 1
ATOM 556 C CA . ARG A 1 74 ? -5.458 -4.525 9.138 1.00 96.62 74 ARG A CA 1
ATOM 557 C C . ARG A 1 74 ? -6.076 -5.618 8.293 1.00 96.62 74 ARG A C 1
ATOM 559 O O . ARG A 1 74 ? -6.245 -6.748 8.745 1.00 96.62 74 ARG A O 1
ATOM 566 N N . ARG A 1 75 ? -6.297 -5.285 7.024 1.00 97.69 75 ARG A N 1
ATOM 567 C CA . ARG A 1 75 ? -6.576 -6.229 5.946 1.00 97.69 75 ARG A CA 1
ATOM 568 C C . ARG A 1 75 ? -5.437 -6.219 4.937 1.00 97.69 75 ARG A C 1
ATOM 570 O O . ARG A 1 75 ? -5.040 -5.160 4.457 1.00 97.69 75 ARG A O 1
ATOM 577 N N . LEU A 1 76 ? -4.946 -7.408 4.598 1.00 97.94 76 LEU A N 1
ATOM 578 C CA . LEU A 1 76 ? -3.975 -7.605 3.526 1.00 97.94 76 LEU A CA 1
ATOM 579 C C . LEU A 1 76 ? -4.737 -7.973 2.251 1.00 97.94 76 LEU A C 1
ATOM 581 O O . LEU A 1 76 ? -5.250 -9.083 2.141 1.00 97.94 76 LEU A O 1
ATOM 585 N N . TRP A 1 77 ? -4.855 -7.032 1.317 1.00 97.69 77 TRP A N 1
ATOM 586 C CA . TRP A 1 77 ? -5.475 -7.288 0.012 1.00 97.69 77 TRP A CA 1
ATOM 587 C C . TRP A 1 77 ? -4.471 -7.906 -0.950 1.00 97.69 77 TRP A C 1
ATOM 589 O O . TRP A 1 77 ? -4.734 -8.917 -1.591 1.00 97.69 77 TRP A O 1
ATOM 599 N N . CYS A 1 78 ? -3.295 -7.295 -1.004 1.00 97.81 78 CYS A N 1
ATOM 600 C CA . CYS A 1 78 ? -2.125 -7.811 -1.679 1.00 97.81 78 CYS A CA 1
ATOM 601 C C . CYS A 1 78 ? -0.878 -7.174 -1.066 1.00 97.81 78 CYS A C 1
ATOM 603 O O . CYS A 1 78 ? -0.937 -6.099 -0.467 1.00 97.81 78 CYS A O 1
ATOM 605 N N . VAL A 1 79 ? 0.262 -7.833 -1.218 1.00 98.31 79 VAL A N 1
ATOM 606 C CA . VAL A 1 79 ? 1.571 -7.337 -0.784 1.00 98.31 79 VAL A CA 1
ATOM 607 C C . VAL A 1 79 ? 2.564 -7.439 -1.933 1.00 98.31 79 VAL A C 1
ATOM 609 O O . VAL A 1 79 ? 2.350 -8.200 -2.882 1.00 98.31 79 VAL A O 1
ATOM 612 N N . ARG A 1 80 ? 3.673 -6.703 -1.819 1.00 97.69 80 ARG A N 1
ATOM 613 C CA . ARG A 1 80 ? 4.678 -6.535 -2.880 1.00 97.69 80 ARG A CA 1
ATOM 614 C C . ARG A 1 80 ? 5.226 -7.845 -3.449 1.00 97.69 80 ARG A C 1
ATOM 616 O O . ARG A 1 80 ? 5.676 -7.882 -4.587 1.00 97.69 80 ARG A O 1
ATOM 623 N N . GLY A 1 81 ? 5.234 -8.919 -2.664 1.00 97.62 81 GLY A N 1
ATOM 624 C CA . GLY A 1 81 ? 5.644 -10.225 -3.158 1.00 97.62 81 GLY A CA 1
ATOM 625 C C . GLY A 1 81 ? 5.796 -11.287 -2.071 1.00 97.62 81 GLY A C 1
ATOM 626 O O . GLY A 1 81 ? 5.484 -11.042 -0.899 1.00 97.62 81 GLY A O 1
ATOM 627 N N . PRO A 1 82 ? 6.312 -12.476 -2.438 1.00 98.12 82 PRO A N 1
ATOM 628 C CA . PRO A 1 82 ? 6.307 -13.654 -1.569 1.00 98.12 82 PRO A CA 1
ATOM 629 C C . PRO A 1 82 ? 7.070 -13.473 -0.255 1.00 98.12 82 PRO A C 1
ATOM 631 O O . PRO A 1 82 ? 6.686 -14.042 0.762 1.00 98.12 82 PRO A O 1
ATOM 634 N N . LEU A 1 83 ? 8.143 -12.675 -0.253 1.00 97.56 83 LEU A N 1
ATOM 635 C CA . LEU A 1 83 ? 8.911 -12.382 0.961 1.00 97.56 83 LEU A CA 1
ATOM 636 C C . LEU A 1 83 ? 8.089 -11.582 1.977 1.00 97.56 83 LEU A C 1
ATOM 638 O O . LEU A 1 83 ? 8.110 -11.904 3.161 1.00 97.56 83 LEU A O 1
ATOM 642 N N . SER A 1 84 ? 7.333 -10.580 1.519 1.00 97.88 84 SER A N 1
ATOM 643 C CA . SER A 1 84 ? 6.458 -9.790 2.391 1.00 97.88 84 SER A CA 1
ATOM 644 C C . SER A 1 84 ? 5.278 -10.615 2.900 1.00 97.88 84 SER A C 1
ATOM 646 O O . SER A 1 84 ? 4.966 -10.537 4.082 1.00 97.88 84 SER A O 1
ATOM 648 N N . ALA A 1 85 ? 4.677 -11.461 2.053 1.00 98.00 85 ALA A N 1
ATOM 649 C CA . ALA A 1 85 ? 3.604 -12.360 2.484 1.00 98.00 85 ALA A CA 1
ATOM 650 C C . ALA A 1 85 ? 4.086 -13.321 3.580 1.00 98.00 85 ALA A C 1
ATOM 652 O O . ALA A 1 85 ? 3.454 -13.415 4.629 1.00 98.00 85 ALA A O 1
ATOM 653 N N . ARG A 1 86 ? 5.260 -13.947 3.393 1.00 97.31 86 ARG A N 1
ATOM 654 C CA . ARG A 1 86 ? 5.871 -14.810 4.417 1.00 97.31 86 ARG A CA 1
ATOM 655 C C . ARG A 1 86 ? 6.163 -14.066 5.717 1.00 97.31 86 ARG A C 1
ATOM 657 O O . ARG A 1 86 ? 5.842 -14.583 6.779 1.00 97.31 86 ARG A O 1
ATOM 664 N N . ALA A 1 87 ? 6.740 -12.866 5.640 1.00 96.38 87 ALA A N 1
ATOM 665 C CA . ALA A 1 87 ? 7.042 -12.059 6.824 1.00 96.38 87 ALA A CA 1
ATOM 666 C C . ALA A 1 87 ? 5.784 -11.682 7.627 1.00 96.38 87 ALA A C 1
ATOM 668 O O . ALA A 1 87 ? 5.861 -11.497 8.837 1.00 96.38 87 ALA A O 1
ATOM 669 N N . LEU A 1 88 ? 4.632 -11.589 6.960 1.00 95.81 88 LEU A N 1
ATOM 670 C CA . LEU A 1 88 ? 3.342 -11.258 7.565 1.00 95.81 88 LEU A CA 1
ATOM 671 C C . LEU A 1 88 ? 2.499 -12.483 7.941 1.00 95.81 88 LEU A C 1
ATOM 673 O O . LEU A 1 88 ? 1.392 -12.307 8.442 1.00 95.81 88 LEU A O 1
ATOM 677 N N . GLY A 1 89 ? 2.983 -13.703 7.680 1.00 96.06 89 GLY A N 1
ATOM 678 C CA . GLY A 1 89 ? 2.190 -14.923 7.855 1.00 96.06 89 GLY A CA 1
ATOM 679 C C . GLY A 1 89 ? 0.934 -14.959 6.976 1.00 96.06 89 GLY A C 1
ATOM 680 O O . GLY A 1 89 ? -0.060 -15.567 7.358 1.00 96.06 89 GLY A O 1
ATOM 681 N N . ALA A 1 90 ? 0.953 -14.266 5.835 1.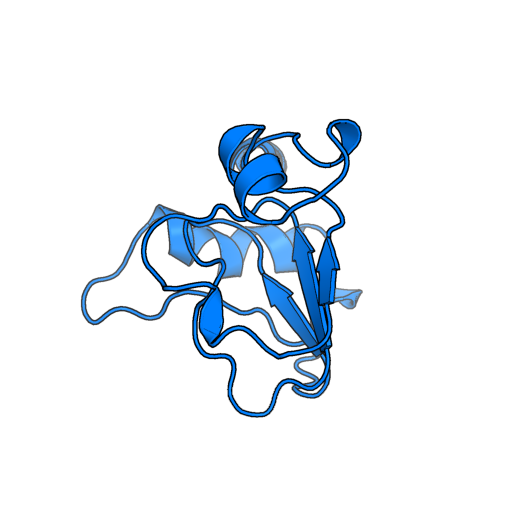00 96.88 90 ALA A N 1
ATOM 682 C CA . ALA A 1 90 ? -0.173 -14.182 4.915 1.00 96.88 90 ALA A CA 1
ATOM 683 C C . ALA A 1 90 ? -0.201 -15.364 3.940 1.00 96.88 90 ALA A C 1
ATOM 685 O O . ALA A 1 90 ? 0.834 -15.949 3.608 1.00 96.88 90 ALA A O 1
ATOM 686 N N . GLU A 1 91 ? -1.391 -15.655 3.420 1.00 97.38 91 GLU A N 1
ATOM 687 C CA . GLU A 1 91 ? -1.579 -16.667 2.385 1.00 97.38 91 GLU A CA 1
ATOM 688 C C . GLU A 1 91 ? -0.766 -16.346 1.114 1.00 97.38 91 GLU A C 1
ATOM 690 O O . GLU A 1 91 ? -0.684 -15.178 0.711 1.00 97.38 91 GLU A O 1
ATOM 695 N N . PRO A 1 92 ? -0.212 -17.355 0.412 1.00 96.56 92 PRO A N 1
ATOM 696 C CA . PRO A 1 92 ? 0.625 -17.126 -0.767 1.00 96.56 92 PRO A CA 1
ATOM 697 C C . PRO A 1 92 ? -0.049 -16.318 -1.883 1.00 96.56 92 PRO A C 1
ATOM 699 O O . PRO A 1 92 ? 0.631 -15.567 -2.575 1.00 96.56 92 PRO A O 1
ATOM 702 N N . HIS A 1 93 ? -1.373 -16.425 -2.045 1.00 96.94 93 HIS A N 1
ATOM 703 C CA . HIS A 1 93 ? -2.117 -15.714 -3.094 1.00 96.94 93 HIS A CA 1
ATOM 704 C C . HIS A 1 93 ? -2.171 -14.189 -2.891 1.00 96.94 93 HIS A C 1
ATOM 706 O O . HIS A 1 93 ? -2.490 -13.456 -3.822 1.00 96.94 93 HIS A O 1
ATOM 712 N N . VAL A 1 94 ? -1.848 -13.701 -1.688 1.00 97.75 94 VAL A N 1
ATOM 713 C CA . VAL A 1 94 ? -1.770 -12.265 -1.376 1.00 97.75 94 VAL A CA 1
ATOM 714 C C . VAL A 1 94 ? -0.479 -11.654 -1.947 1.00 97.75 94 VAL A C 1
ATOM 716 O O . VAL A 1 94 ? -0.393 -10.442 -2.142 1.00 97.75 94 VAL A O 1
ATOM 719 N N . ALA A 1 95 ? 0.541 -12.463 -2.250 1.00 98.19 95 ALA A N 1
ATOM 720 C CA . ALA A 1 95 ? 1.769 -11.997 -2.886 1.00 98.19 95 ALA A CA 1
ATOM 721 C C . ALA A 1 95 ? 1.553 -11.738 -4.385 1.00 98.19 95 ALA A C 1
ATOM 723 O O . ALA A 1 95 ? 1.584 -12.673 -5.182 1.00 98.19 95 ALA A O 1
ATOM 724 N N . LEU A 1 96 ? 1.384 -10.469 -4.768 1.00 97.56 96 LEU A N 1
ATOM 725 C CA . LEU A 1 96 ? 1.196 -10.070 -6.166 1.00 97.56 96 LEU A CA 1
ATOM 726 C C . LEU A 1 96 ? 2.423 -9.323 -6.696 1.00 97.56 96 LEU A C 1
ATOM 728 O O . LEU A 1 96 ? 3.331 -9.940 -7.245 1.00 97.56 96 LEU A O 1
ATOM 732 N N . THR A 1 97 ? 2.452 -8.001 -6.554 1.00 97.44 97 THR A N 1
ATOM 733 C CA . THR A 1 97 ? 3.553 -7.138 -6.996 1.00 97.44 97 THR A CA 1
ATOM 734 C C . THR A 1 97 ? 3.411 -5.754 -6.359 1.00 97.44 97 THR A C 1
ATOM 736 O O . THR A 1 97 ? 2.446 -5.498 -5.637 1.00 97.44 97 THR A O 1
ATOM 739 N N . ASP A 1 98 ? 4.368 -4.866 -6.614 1.00 96.44 98 ASP A N 1
ATOM 740 C CA . ASP A 1 98 ? 4.290 -3.458 -6.235 1.00 96.44 98 ASP A CA 1
ATOM 741 C C . ASP A 1 98 ? 3.239 -2.695 -7.062 1.00 96.44 98 ASP A C 1
ATOM 743 O O . ASP A 1 98 ? 3.147 -2.864 -8.281 1.00 96.44 98 ASP A O 1
ATOM 747 N N . GLY A 1 99 ? 2.473 -1.818 -6.409 1.00 96.00 99 GLY A N 1
ATOM 748 C CA . GLY A 1 99 ? 1.399 -1.043 -7.028 1.00 96.00 99 GLY A CA 1
ATOM 749 C C . GLY A 1 99 ? 1.870 -0.070 -8.106 1.00 96.00 99 GLY A C 1
ATOM 750 O O . GLY A 1 99 ? 1.084 0.271 -8.988 1.00 96.00 99 GLY A O 1
ATOM 751 N N . ALA A 1 100 ? 3.152 0.310 -8.120 1.00 95.69 100 ALA A N 1
ATOM 752 C CA . ALA A 1 100 ? 3.728 1.164 -9.153 1.00 95.69 100 ALA A CA 1
ATOM 753 C C . ALA A 1 100 ? 3.638 0.537 -10.556 1.00 95.69 100 ALA A C 1
ATOM 755 O O . ALA A 1 100 ? 3.698 1.255 -11.552 1.00 95.69 100 ALA A O 1
ATOM 756 N N . VAL A 1 101 ? 3.397 -0.778 -10.661 1.00 96.69 101 VAL A N 1
ATOM 757 C CA . VAL A 1 101 ? 3.071 -1.439 -11.937 1.00 96.69 101 VAL A CA 1
ATOM 758 C C . VAL A 1 101 ? 1.841 -0.827 -12.628 1.00 96.69 101 VAL A C 1
ATOM 760 O O . VAL A 1 101 ? 1.685 -0.960 -13.839 1.00 96.69 101 VAL A O 1
ATOM 763 N N . LEU A 1 102 ? 0.965 -0.155 -11.873 1.00 96.25 102 LEU A N 1
ATOM 764 C CA . LEU A 1 102 ? -0.245 0.488 -12.381 1.00 96.25 102 LEU A CA 1
ATOM 765 C C . LEU A 1 102 ? -0.007 1.912 -12.899 1.00 96.25 102 LEU A C 1
ATOM 767 O O . LEU A 1 102 ? -0.907 2.459 -13.526 1.00 96.25 102 LEU A O 1
ATOM 771 N N . VAL A 1 103 ? 1.174 2.509 -12.696 1.00 95.75 103 VAL A N 1
ATOM 772 C CA . VAL A 1 103 ? 1.486 3.881 -13.152 1.00 95.75 103 VAL A CA 1
ATOM 773 C C . VAL A 1 103 ? 1.182 4.118 -14.638 1.00 95.75 103 VAL A C 1
ATOM 775 O O . VAL A 1 103 ? 0.608 5.163 -14.941 1.00 95.75 103 VAL A O 1
ATOM 778 N N . PRO A 1 104 ? 1.447 3.179 -15.572 1.00 96.19 104 PRO A N 1
ATOM 779 C CA . PRO A 1 104 ? 1.085 3.365 -16.978 1.00 96.19 104 PRO A CA 1
ATOM 780 C C . PRO A 1 104 ? -0.416 3.544 -17.247 1.00 96.19 104 PRO A C 1
ATOM 782 O O . PRO A 1 104 ? -0.781 3.875 -18.365 1.00 96.19 104 PRO A O 1
ATOM 785 N N . ARG A 1 105 ? -1.300 3.315 -16.264 1.00 95.25 105 ARG A N 1
ATOM 786 C CA . ARG A 1 105 ? -2.742 3.593 -16.380 1.00 95.25 105 ARG A CA 1
ATOM 787 C C . ARG A 1 105 ? -3.094 5.075 -16.238 1.00 95.25 105 ARG A C 1
ATOM 789 O O . ARG A 1 105 ? -4.252 5.417 -16.441 1.00 95.25 105 ARG A O 1
ATOM 796 N N . LEU A 1 106 ? -2.134 5.919 -15.860 1.00 90.94 106 LEU A N 1
ATOM 797 C CA . LEU A 1 106 ? -2.306 7.371 -15.750 1.00 90.94 106 LEU A CA 1
ATOM 798 C C . LEU A 1 106 ? -1.780 8.140 -16.973 1.00 90.94 106 LEU A C 1
ATOM 800 O O . LEU A 1 106 ? -1.811 9.370 -16.965 1.00 90.94 106 LEU A O 1
ATOM 804 N N . LEU A 1 107 ? -1.238 7.428 -17.965 1.00 78.62 107 LEU A N 1
ATOM 805 C CA . LEU A 1 107 ? -0.720 7.968 -19.225 1.00 78.62 107 LEU A CA 1
ATOM 806 C C . LEU A 1 107 ? -1.773 7.821 -20.326 1.00 78.62 107 LEU A C 1
ATOM 808 O O . LEU A 1 107 ? -1.857 8.746 -21.162 1.00 78.62 107 LEU A O 1
#

Sequence (107 aa):
MELIACRNARPNFGDDLNGVLWPALAPELFDQDKSEGFLGIGTIVGMPTPGVGFLHVFSSGVGYDRLDGWKTPRRLWCVRGPLSARALGAEPHVALTDGAVLVPRLL

Foldseek 3Di:
DAEDFDPDPDDDPQRVVSVVPPCVVCVPVHPPPLCEYEAAAELCPQPDSPSHQEYEYYAHAHDDHDCVPVDRHYDQQAYQADVRCVVVVHDRVSGDHHRCVCVVVVD

Secondary structure (DSSP, 8-state):
-EEE----SS--HHHHTHHHHHHHH-GGG-S--TTEEEE-SSS-BT---TT-SEEEEES--BSSS-GGG--S-EEEEEBSSHHHHHHTT--GGGB---GGGGGGGG-

Radius of gyration: 13.01 Å; chains: 1; bounding box: 28×31×36 Å

pLDDT: mean 92.85, std 6.43, range [66.94, 98.31]